Protein AF-A0A3D5XAJ1-F1 (afdb_monomer)

Structure (mmCIF, N/CA/C/O backbone):
data_AF-A0A3D5XAJ1-F1
#
_entry.id   AF-A0A3D5XAJ1-F1
#
loop_
_atom_site.group_PDB
_atom_site.id
_atom_site.type_symbol
_atom_site.label_atom_id
_atom_site.label_alt_id
_atom_site.label_comp_id
_atom_site.label_asym_id
_atom_site.label_entity_id
_atom_site.label_seq_id
_atom_site.pdbx_PDB_ins_code
_atom_site.Cartn_x
_atom_site.Cartn_y
_atom_site.Cartn_z
_atom_site.occupancy
_atom_site.B_iso_or_equiv
_atom_site.auth_seq_id
_atom_site.auth_comp_id
_atom_site.auth_asym_id
_atom_site.auth_atom_id
_atom_site.pdbx_PDB_model_num
ATOM 1 N N . MET A 1 1 ? 0.289 -0.972 21.062 1.00 77.56 1 MET A N 1
ATOM 2 C CA . MET A 1 1 ? -0.323 -0.371 19.856 1.00 77.56 1 MET A CA 1
ATOM 3 C C . MET A 1 1 ? -0.250 -1.398 18.748 1.00 77.56 1 MET A C 1
ATOM 5 O O . MET A 1 1 ? 0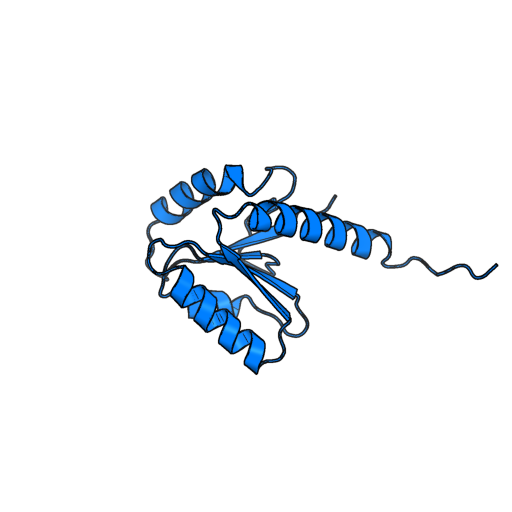.703 -2.168 18.738 1.00 77.56 1 MET A O 1
ATOM 9 N N . GLU A 1 2 ? -1.265 -1.479 17.895 1.00 89.19 2 GLU A N 1
ATOM 10 C CA . GLU A 1 2 ? -1.197 -2.341 16.715 1.00 89.19 2 GLU A CA 1
ATOM 11 C C . GLU A 1 2 ? -0.351 -1.691 15.632 1.00 89.19 2 GLU A C 1
ATOM 13 O O . GLU A 1 2 ? -0.484 -0.495 15.365 1.00 89.19 2 GLU A O 1
ATOM 18 N N . LYS A 1 3 ? 0.488 -2.515 15.008 1.00 94.62 3 LYS A N 1
ATOM 19 C CA . LYS A 1 3 ? 1.306 -2.134 13.866 1.00 94.62 3 LYS A CA 1
ATOM 20 C C . LYS A 1 3 ? 0.452 -2.088 12.604 1.00 94.62 3 LYS A C 1
ATOM 22 O O . LYS A 1 3 ? -0.523 -2.829 12.486 1.00 94.62 3 LYS A O 1
ATOM 27 N N . LEU A 1 4 ? 0.811 -1.225 11.663 1.00 95.75 4 LEU A N 1
ATOM 28 C CA . LEU A 1 4 ? 0.275 -1.243 10.310 1.00 95.75 4 LEU A CA 1
ATOM 29 C C . LEU A 1 4 ? 0.798 -2.464 9.561 1.00 95.75 4 LEU A C 1
ATOM 31 O O . LEU A 1 4 ? 1.999 -2.742 9.564 1.00 95.75 4 LEU A O 1
ATOM 35 N N . ARG A 1 5 ? -0.113 -3.161 8.894 1.00 96.69 5 ARG A N 1
ATOM 36 C CA . ARG A 1 5 ? 0.171 -4.347 8.091 1.00 96.69 5 ARG A CA 1
ATOM 37 C C . ARG A 1 5 ? 0.572 -3.919 6.686 1.00 96.69 5 ARG A C 1
ATOM 39 O O . ARG A 1 5 ? -0.251 -3.422 5.920 1.00 96.69 5 ARG A O 1
ATOM 46 N N . VAL A 1 6 ? 1.844 -4.090 6.347 1.00 97.19 6 VAL A N 1
ATOM 47 C CA . VAL A 1 6 ? 2.433 -3.635 5.083 1.00 97.19 6 VAL A CA 1
ATOM 48 C C . VAL A 1 6 ? 2.763 -4.833 4.204 1.00 97.19 6 VAL A C 1
ATOM 50 O O . VAL A 1 6 ? 3.527 -5.707 4.610 1.00 97.19 6 VAL A O 1
ATOM 53 N N . LYS A 1 7 ? 2.269 -4.854 2.967 1.00 97.44 7 LYS A N 1
ATOM 54 C CA . LYS A 1 7 ? 2.680 -5.842 1.966 1.00 97.44 7 LYS A CA 1
ATOM 55 C C . LYS A 1 7 ? 3.578 -5.203 0.920 1.00 97.44 7 LYS A C 1
ATOM 57 O O . LYS A 1 7 ? 3.272 -4.141 0.382 1.00 97.44 7 LYS A O 1
ATOM 62 N N . LEU A 1 8 ? 4.696 -5.865 0.641 1.00 97.12 8 LEU A N 1
ATOM 63 C CA . LEU A 1 8 ? 5.605 -5.495 -0.437 1.00 97.12 8 LEU A CA 1
ATOM 64 C C . LEU A 1 8 ? 5.199 -6.249 -1.702 1.00 97.12 8 LEU A C 1
ATOM 66 O O . LEU A 1 8 ? 5.044 -7.467 -1.669 1.00 97.12 8 LEU A O 1
ATOM 70 N N . LEU A 1 9 ? 5.034 -5.530 -2.805 1.00 97.38 9 LEU A N 1
ATOM 71 C CA . LEU A 1 9 ? 4.505 -6.060 -4.055 1.00 97.38 9 LEU A CA 1
ATOM 72 C C . LEU A 1 9 ? 5.563 -5.963 -5.150 1.00 97.38 9 LEU A C 1
ATOM 74 O O . LEU A 1 9 ? 6.047 -4.879 -5.456 1.00 97.38 9 LEU A O 1
ATOM 78 N N . ALA A 1 10 ? 5.915 -7.091 -5.751 1.00 96.50 10 ALA A N 1
ATOM 79 C CA . ALA A 1 10 ? 6.793 -7.158 -6.915 1.00 96.50 10 ALA A CA 1
ATOM 80 C C . ALA A 1 10 ? 6.237 -8.180 -7.913 1.00 96.50 10 ALA A C 1
ATOM 82 O O . ALA A 1 10 ? 5.324 -8.932 -7.571 1.00 96.50 10 ALA A O 1
ATOM 83 N N . PHE A 1 11 ? 6.759 -8.221 -9.138 1.00 92.81 11 PHE A N 1
ATOM 84 C CA . PHE A 1 11 ? 6.367 -9.249 -10.104 1.00 92.81 11 PHE A CA 1
ATOM 85 C C . PHE A 1 11 ? 6.686 -10.664 -9.566 1.00 92.81 11 PHE A C 1
ATOM 87 O O . PHE A 1 11 ? 7.622 -10.822 -8.779 1.00 92.81 11 PHE A O 1
ATOM 94 N N . PRO A 1 12 ? 5.955 -11.719 -9.982 1.00 88.50 12 PRO A N 1
ATOM 95 C CA . PRO A 1 12 ? 6.054 -13.052 -9.372 1.00 88.50 12 PRO A CA 1
ATOM 96 C C . PRO A 1 12 ? 7.455 -13.683 -9.342 1.00 88.50 12 PRO A C 1
ATOM 98 O O . PRO A 1 12 ? 7.748 -14.470 -8.449 1.00 88.50 12 PRO A O 1
ATOM 101 N N . ALA A 1 13 ? 8.312 -13.350 -10.308 1.00 90.8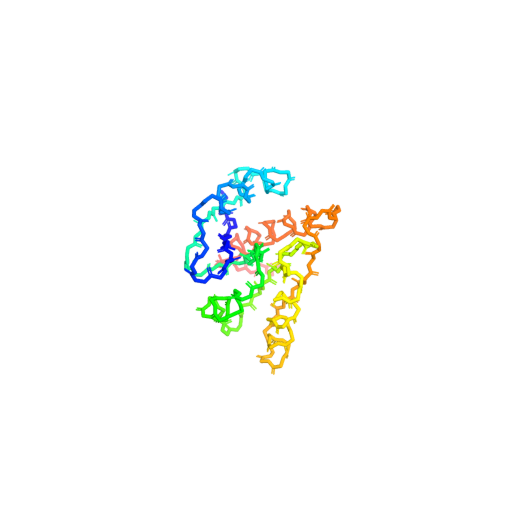8 13 ALA A N 1
ATOM 102 C CA . ALA A 1 13 ? 9.674 -13.876 -10.429 1.00 90.88 13 ALA A CA 1
ATOM 103 C C . ALA A 1 13 ? 10.751 -12.924 -9.867 1.00 90.88 13 ALA A C 1
ATOM 105 O O . ALA A 1 13 ? 11.930 -13.063 -10.194 1.00 90.88 13 ALA A O 1
ATOM 106 N N . ALA A 1 14 ? 10.365 -11.921 -9.071 1.00 90.62 14 ALA A N 1
ATOM 107 C CA . ALA A 1 14 ? 11.304 -10.953 -8.522 1.00 90.62 14 ALA A CA 1
ATOM 108 C C . ALA A 1 14 ? 12.275 -11.607 -7.529 1.00 90.62 14 ALA A C 1
ATOM 110 O O . ALA A 1 14 ? 11.871 -12.326 -6.615 1.00 90.62 14 ALA A O 1
ATOM 111 N N . ASP A 1 15 ? 13.566 -11.302 -7.681 1.00 91.62 15 ASP A N 1
ATOM 112 C CA . ASP A 1 15 ? 14.613 -11.751 -6.761 1.00 91.62 15 ASP A CA 1
ATOM 113 C C . ASP A 1 15 ? 14.353 -11.198 -5.345 1.00 91.62 15 ASP A C 1
ATOM 115 O O . ASP A 1 15 ? 13.985 -10.033 -5.161 1.00 91.62 15 ASP A O 1
ATOM 119 N N . ILE A 1 16 ? 14.623 -12.011 -4.323 1.00 90.94 16 ILE A N 1
ATOM 120 C CA . ILE A 1 16 ? 14.630 -11.631 -2.904 1.00 90.94 16 ILE A CA 1
ATOM 121 C C . ILE A 1 16 ? 15.413 -10.328 -2.668 1.00 90.94 16 ILE A C 1
ATOM 123 O O . ILE A 1 16 ? 15.017 -9.507 -1.833 1.00 90.94 16 ILE A O 1
ATOM 127 N N . LYS A 1 17 ? 16.482 -10.076 -3.435 1.00 92.62 17 LYS A N 1
ATOM 128 C CA . LYS A 1 17 ? 17.263 -8.829 -3.368 1.00 92.62 17 LYS A 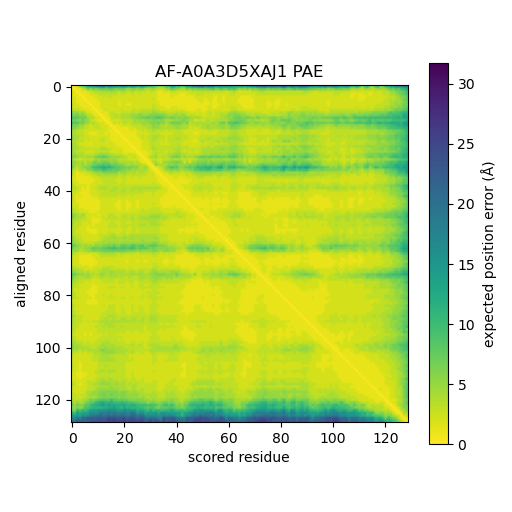CA 1
ATOM 129 C C . LYS A 1 17 ? 16.411 -7.572 -3.566 1.00 92.62 17 LYS A C 1
ATOM 131 O O . LYS A 1 17 ? 16.698 -6.555 -2.926 1.00 92.62 17 LYS A O 1
ATOM 136 N N . VAL A 1 18 ? 15.361 -7.628 -4.393 1.00 92.00 18 VAL A N 1
ATOM 137 C CA . VAL A 1 18 ? 14.415 -6.518 -4.609 1.00 92.00 18 VAL A CA 1
ATOM 138 C C . VAL A 1 18 ? 13.737 -6.150 -3.291 1.00 92.00 18 VAL A C 1
ATOM 140 O O . VAL A 1 18 ? 13.742 -4.985 -2.882 1.00 92.00 18 VAL A O 1
ATOM 143 N N . PHE A 1 19 ? 13.251 -7.153 -2.562 1.00 93.19 19 PHE A N 1
ATOM 144 C CA . PHE A 1 19 ? 12.595 -6.980 -1.269 1.00 93.19 19 PHE A CA 1
ATOM 145 C C . PHE A 1 19 ? 13.567 -6.503 -0.185 1.00 93.19 19 PHE A C 1
ATOM 147 O O . PHE A 1 19 ? 13.238 -5.597 0.583 1.00 93.19 19 PHE A O 1
ATOM 154 N N . THR A 1 20 ? 14.787 -7.047 -0.125 1.00 91.81 20 THR A N 1
ATOM 155 C CA . THR A 1 20 ? 15.800 -6.605 0.848 1.00 91.81 20 THR A CA 1
ATOM 156 C C . THR A 1 20 ? 16.201 -5.147 0.620 1.00 91.81 20 THR A C 1
ATOM 158 O O . THR A 1 20 ? 16.268 -4.363 1.571 1.00 91.81 20 THR A O 1
ATOM 161 N N . LYS A 1 21 ? 16.424 -4.748 -0.641 1.00 91.06 21 LYS A N 1
ATOM 162 C CA . LYS A 1 21 ? 16.738 -3.360 -1.009 1.00 91.06 21 LYS A CA 1
ATOM 163 C C . LYS A 1 21 ? 15.564 -2.431 -0.700 1.00 91.06 21 LYS A C 1
ATOM 165 O O . LYS A 1 21 ? 15.775 -1.341 -0.171 1.00 91.06 21 LYS A O 1
ATOM 170 N N . ALA A 1 22 ? 14.334 -2.863 -0.973 1.00 91.19 22 ALA A N 1
ATOM 171 C CA . ALA A 1 22 ? 13.132 -2.112 -0.637 1.00 91.19 22 ALA A CA 1
ATOM 172 C C . ALA A 1 22 ? 12.996 -1.872 0.869 1.00 91.19 22 ALA A C 1
ATOM 174 O O . ALA A 1 22 ? 12.862 -0.723 1.275 1.00 91.19 22 ALA A O 1
ATOM 175 N N . LYS A 1 23 ? 13.130 -2.912 1.702 1.00 91.00 23 LYS A N 1
ATOM 176 C CA . LYS A 1 23 ? 13.055 -2.777 3.166 1.00 91.00 23 LYS A CA 1
ATOM 177 C C . LYS A 1 23 ? 14.044 -1.744 3.704 1.00 91.00 23 LYS A C 1
ATOM 179 O O . LYS A 1 23 ? 13.669 -0.960 4.565 1.00 91.00 23 LYS A O 1
ATOM 184 N N . ARG A 1 24 ? 15.269 -1.689 3.164 1.00 89.12 24 ARG A N 1
ATOM 185 C CA . ARG A 1 24 ? 16.260 -0.654 3.519 1.00 89.12 24 ARG A CA 1
ATOM 186 C C . ARG A 1 24 ? 15.800 0.750 3.120 1.00 89.12 24 ARG A C 1
ATOM 188 O O . ARG A 1 24 ? 15.862 1.658 3.938 1.00 89.12 24 ARG A O 1
ATOM 195 N N . ARG A 1 25 ? 15.300 0.932 1.891 1.00 88.75 25 ARG A N 1
ATOM 196 C CA . ARG A 1 25 ? 14.779 2.232 1.416 1.00 88.75 25 ARG A CA 1
ATOM 197 C C . ARG A 1 25 ? 13.597 2.721 2.258 1.00 88.75 25 ARG A C 1
ATOM 199 O O . ARG A 1 25 ? 13.510 3.905 2.565 1.00 88.75 25 ARG A O 1
ATOM 206 N N . LEU A 1 26 ? 12.728 1.801 2.666 1.00 91.69 26 LEU A N 1
ATOM 207 C CA . LEU A 1 26 ? 11.508 2.089 3.417 1.00 91.69 26 LEU A CA 1
ATOM 208 C C . LEU A 1 26 ? 11.751 2.416 4.897 1.00 91.69 26 LEU A C 1
ATOM 210 O O . LEU A 1 26 ? 10.827 2.880 5.552 1.00 91.69 26 LEU A O 1
ATOM 214 N N . GLN A 1 27 ? 12.969 2.256 5.428 1.00 87.44 27 GLN A N 1
ATOM 215 C CA . GLN A 1 27 ? 13.291 2.641 6.813 1.00 87.44 27 GLN A CA 1
ATOM 216 C C . GLN A 1 27 ? 13.064 4.132 7.093 1.00 87.44 27 GLN A C 1
ATOM 218 O O . GLN A 1 27 ? 12.796 4.507 8.228 1.00 87.44 27 GLN A O 1
ATOM 223 N N . LYS A 1 28 ? 13.167 4.984 6.065 1.00 84.12 28 LYS A N 1
ATOM 224 C CA . LYS A 1 28 ? 12.873 6.420 6.185 1.00 84.12 28 LYS A CA 1
ATOM 225 C C . LYS A 1 28 ? 11.375 6.708 6.286 1.00 84.12 28 LYS A C 1
ATOM 227 O O . LYS A 1 28 ? 10.989 7.708 6.875 1.00 84.12 28 LYS A O 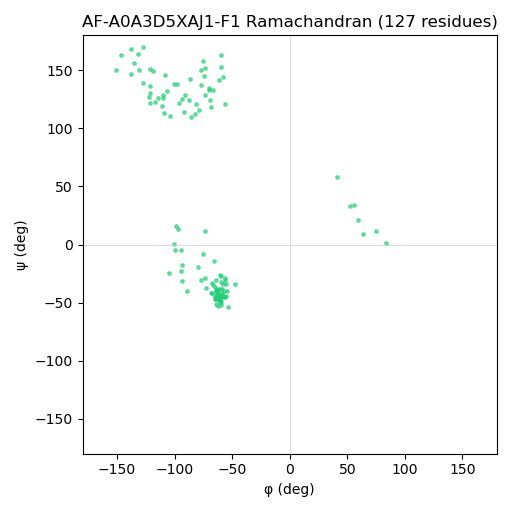1
ATOM 232 N N . LEU A 1 29 ? 10.558 5.842 5.692 1.00 90.00 29 LEU A N 1
ATOM 233 C CA . LEU A 1 29 ? 9.108 5.987 5.625 1.00 90.00 29 LEU A CA 1
ATOM 234 C C . LEU A 1 29 ? 8.420 5.334 6.827 1.00 90.00 29 LEU A C 1
ATOM 236 O O . LEU A 1 29 ? 7.470 5.875 7.383 1.00 90.00 29 LEU A O 1
ATOM 240 N N . PHE A 1 30 ? 8.914 4.169 7.238 1.00 90.62 30 PHE A N 1
ATOM 241 C CA . PHE A 1 30 ? 8.340 3.381 8.314 1.00 90.62 30 PHE A CA 1
ATOM 242 C C . PHE A 1 30 ? 9.249 3.371 9.539 1.00 90.62 30 PHE A C 1
ATOM 244 O O . PHE A 1 30 ? 10.357 2.830 9.505 1.00 90.62 30 PHE A O 1
ATOM 251 N N . ARG A 1 31 ? 8.741 3.878 10.666 1.00 84.38 31 ARG A N 1
ATOM 252 C CA . ARG A 1 31 ? 9.356 3.608 11.971 1.00 84.38 31 ARG A CA 1
ATOM 253 C C . ARG A 1 31 ? 9.117 2.135 12.323 1.00 84.38 31 ARG A C 1
ATOM 255 O O . ARG A 1 31 ? 8.012 1.623 12.139 1.00 84.38 31 ARG A O 1
ATOM 262 N N . GLN A 1 32 ? 10.154 1.440 12.793 1.00 77.81 32 GLN A N 1
ATOM 263 C CA . GLN A 1 32 ? 10.138 -0.022 12.994 1.00 77.81 32 GLN A CA 1
ATOM 264 C C . GLN A 1 32 ? 9.066 -0.509 13.985 1.00 77.81 32 GLN A C 1
ATOM 266 O O . GLN A 1 32 ? 8.610 -1.653 13.924 1.00 77.81 32 GLN A O 1
ATOM 271 N N . ASP A 1 33 ? 8.666 0.351 14.912 1.00 84.44 33 ASP A N 1
ATOM 272 C CA . ASP A 1 33 ? 7.632 0.100 15.906 1.00 84.44 33 ASP A CA 1
ATOM 273 C C . ASP A 1 33 ? 6.209 0.258 15.350 1.00 84.44 33 ASP A C 1
ATOM 275 O O . ASP A 1 33 ? 5.285 -0.311 15.927 1.00 84.44 33 ASP A O 1
ATOM 279 N N . MET A 1 34 ? 6.033 0.953 14.220 1.00 89.25 34 MET A N 1
ATOM 280 C CA . MET A 1 34 ? 4.719 1.248 13.636 1.00 89.25 34 MET A CA 1
ATOM 281 C C . MET A 1 34 ? 4.257 0.239 12.592 1.00 89.25 34 MET A C 1
ATOM 283 O O . MET A 1 34 ? 3.069 0.223 12.285 1.00 89.25 34 MET A O 1
ATOM 287 N N . VAL A 1 35 ? 5.147 -0.581 12.024 1.00 93.44 35 VAL A N 1
ATOM 288 C CA . VAL A 1 35 ? 4.801 -1.461 10.896 1.00 93.44 35 VAL A CA 1
ATOM 289 C C . VAL A 1 35 ? 5.247 -2.902 11.085 1.00 93.44 35 VAL A C 1
ATOM 291 O O . VAL A 1 35 ? 6.273 -3.191 11.703 1.00 93.44 35 VAL A O 1
ATOM 294 N N . GLU A 1 36 ? 4.486 -3.810 10.492 1.00 95.06 36 GLU A N 1
ATOM 295 C CA . GLU A 1 36 ? 4.842 -5.207 10.290 1.00 95.06 36 GLU A CA 1
ATOM 296 C C . GLU A 1 36 ? 4.672 -5.575 8.815 1.00 95.06 36 GLU A C 1
ATOM 298 O O . GLU A 1 36 ? 3.719 -5.150 8.164 1.00 95.06 36 GLU A O 1
ATOM 303 N N . PHE A 1 37 ? 5.612 -6.350 8.270 1.00 94.88 37 PHE A N 1
ATOM 304 C CA . PHE A 1 37 ? 5.513 -6.829 6.893 1.00 94.88 37 PHE A CA 1
ATOM 305 C C . PHE A 1 37 ? 4.733 -8.143 6.858 1.00 94.88 37 PHE A C 1
ATOM 307 O O . PHE A 1 37 ? 5.123 -9.088 7.542 1.00 94.88 37 PHE A O 1
ATOM 314 N N . VAL A 1 38 ? 3.664 -8.205 6.063 1.00 95.62 38 VAL A N 1
ATOM 315 C CA . VAL A 1 38 ? 2.737 -9.345 6.014 1.00 95.62 38 VAL A CA 1
ATOM 316 C C . VAL A 1 38 ? 2.380 -9.735 4.583 1.00 95.62 38 VAL A C 1
ATOM 318 O O . VAL A 1 38 ? 2.397 -8.905 3.675 1.00 95.62 38 VAL A O 1
ATOM 321 N N . ASP A 1 39 ? 1.973 -10.992 4.403 1.00 92.81 39 ASP A N 1
ATOM 322 C CA . ASP A 1 39 ? 1.468 -11.495 3.119 1.00 92.81 39 ASP A CA 1
ATOM 323 C C . ASP A 1 39 ? -0.061 -11.442 2.999 1.00 92.81 39 ASP A C 1
ATOM 325 O O . ASP A 1 39 ? -0.590 -11.417 1.884 1.00 92.81 39 ASP A O 1
ATOM 329 N N . LYS A 1 40 ? -0.775 -11.421 4.132 1.00 92.50 40 LYS A N 1
ATOM 330 C CA . LYS A 1 40 ? -2.245 -11.458 4.214 1.00 92.50 40 LYS A CA 1
ATOM 331 C C . LYS A 1 40 ? -2.790 -10.229 4.932 1.00 92.50 40 LYS A C 1
ATOM 333 O O . LYS A 1 40 ? -2.115 -9.681 5.801 1.00 92.50 40 LYS A O 1
ATOM 338 N N . ASP A 1 41 ? -4.007 -9.831 4.575 1.00 93.62 41 ASP A N 1
ATOM 339 C CA . ASP A 1 41 ? -4.751 -8.671 5.098 1.00 93.62 41 ASP A CA 1
ATOM 340 C C . ASP A 1 41 ? -3.882 -7.411 5.299 1.00 93.62 41 ASP A C 1
ATOM 342 O O . ASP A 1 41 ? -3.716 -6.937 6.428 1.00 93.62 41 ASP A O 1
ATOM 346 N N . PRO A 1 42 ? -3.225 -6.898 4.243 1.00 96.94 42 PRO A N 1
ATOM 347 C CA . PRO A 1 42 ? -2.479 -5.654 4.348 1.00 96.94 42 PRO A CA 1
ATOM 348 C C . PRO A 1 42 ? -3.404 -4.437 4.411 1.00 96.94 42 PRO A C 1
ATOM 350 O O . PRO A 1 42 ? -4.483 -4.425 3.834 1.00 96.94 42 PRO A O 1
ATOM 353 N N . GLU A 1 43 ? -2.923 -3.381 5.054 1.00 96.44 43 GLU A N 1
ATOM 354 C CA . GLU A 1 43 ? -3.523 -2.038 5.060 1.00 96.44 43 GLU A CA 1
ATOM 355 C C . GLU A 1 43 ? -2.724 -1.080 4.165 1.00 96.44 43 GLU A C 1
ATOM 357 O O . GLU A 1 43 ? -3.238 -0.084 3.659 1.00 96.44 43 GLU A O 1
ATOM 362 N N . VAL A 1 44 ? -1.442 -1.395 3.960 1.00 97.88 44 VAL A N 1
ATOM 363 C CA . VAL A 1 44 ? -0.526 -0.640 3.110 1.00 97.88 44 VAL A CA 1
ATOM 364 C C . VAL A 1 44 ? 0.029 -1.564 2.035 1.00 97.88 44 VAL A C 1
ATOM 366 O O . VAL A 1 44 ? 0.588 -2.621 2.337 1.00 97.88 44 VAL A O 1
ATOM 369 N N . LEU A 1 45 ? -0.091 -1.146 0.779 1.00 98.31 45 LEU A N 1
ATOM 370 C CA . LEU A 1 45 ? 0.451 -1.839 -0.384 1.00 98.31 45 LEU A CA 1
ATOM 371 C C . LEU A 1 45 ? 1.621 -1.030 -0.940 1.00 98.31 45 LEU A C 1
ATOM 373 O O . LEU A 1 45 ? 1.430 0.079 -1.436 1.00 98.31 45 LEU A O 1
ATOM 377 N N . VAL A 1 46 ? 2.836 -1.574 -0.858 1.00 98.00 46 VAL A N 1
ATOM 378 C CA . VAL A 1 46 ? 4.040 -0.918 -1.381 1.00 98.00 46 VAL A CA 1
ATOM 379 C C . VAL A 1 46 ? 4.461 -1.584 -2.681 1.00 98.00 46 VAL A C 1
ATOM 381 O O . VAL A 1 46 ? 4.952 -2.713 -2.681 1.00 98.00 46 VAL A O 1
ATOM 384 N N . PHE A 1 47 ? 4.305 -0.864 -3.783 1.00 98.06 47 PHE A N 1
ATOM 385 C CA . PHE A 1 47 ? 4.675 -1.312 -5.117 1.00 98.06 47 PHE A CA 1
ATOM 386 C C . PHE A 1 47 ? 6.182 -1.155 -5.305 1.00 98.06 47 PHE A C 1
ATOM 388 O O . PHE A 1 47 ? 6.721 -0.050 -5.271 1.00 98.06 47 PHE A O 1
ATOM 395 N N . LEU A 1 48 ? 6.883 -2.267 -5.492 1.00 96.75 48 LEU A N 1
ATOM 396 C CA . LEU A 1 48 ? 8.322 -2.297 -5.743 1.00 96.75 48 LEU A CA 1
ATOM 397 C C . LEU A 1 48 ? 8.634 -2.323 -7.233 1.00 96.75 48 LEU A C 1
ATOM 399 O O . LEU A 1 48 ? 9.662 -1.782 -7.623 1.00 96.75 48 LEU A O 1
ATOM 403 N N . THR A 1 49 ? 7.763 -2.941 -8.032 1.00 96.31 49 THR A N 1
ATOM 404 C CA . THR A 1 49 ? 7.919 -3.092 -9.481 1.00 96.31 49 THR A CA 1
ATOM 405 C C . THR A 1 49 ? 6.562 -3.059 -10.192 1.00 96.31 49 THR A C 1
ATOM 407 O O . THR A 1 49 ? 5.525 -3.341 -9.584 1.00 96.31 49 THR A O 1
ATOM 410 N N . GLY A 1 50 ? 6.590 -2.831 -11.504 1.00 95.50 50 GLY A N 1
ATOM 411 C CA . GLY A 1 50 ? 5.532 -3.196 -12.442 1.00 95.50 50 GLY A CA 1
ATOM 412 C C . GLY A 1 50 ? 5.276 -4.705 -12.456 1.00 95.50 50 GLY A C 1
ATOM 413 O O . GLY A 1 50 ? 6.110 -5.479 -11.966 1.00 95.50 50 GLY A O 1
ATOM 414 N N . GLY A 1 51 ? 4.130 -5.137 -12.985 1.00 94.38 51 GLY A N 1
ATOM 415 C CA . GLY A 1 51 ? 3.764 -6.558 -13.051 1.00 94.38 51 GLY A CA 1
ATOM 416 C C . GLY A 1 51 ? 3.324 -7.144 -11.703 1.00 94.38 51 GLY A C 1
ATOM 417 O O . GLY A 1 51 ? 3.250 -8.366 -11.541 1.00 94.38 51 GLY A O 1
ATOM 418 N N . SER A 1 52 ? 3.098 -6.285 -10.707 1.00 96.38 52 SER A N 1
ATOM 419 C CA . SER A 1 52 ? 2.694 -6.656 -9.348 1.00 96.38 52 SER A CA 1
ATOM 420 C C . SER A 1 52 ? 1.190 -6.480 -9.098 1.00 96.38 52 SER A C 1
ATOM 422 O O . SER A 1 52 ? 0.696 -6.813 -8.019 1.00 96.38 52 SER A O 1
ATOM 424 N N . GLU A 1 53 ? 0.444 -6.033 -10.110 1.00 97.31 53 GLU A N 1
ATOM 425 C CA . 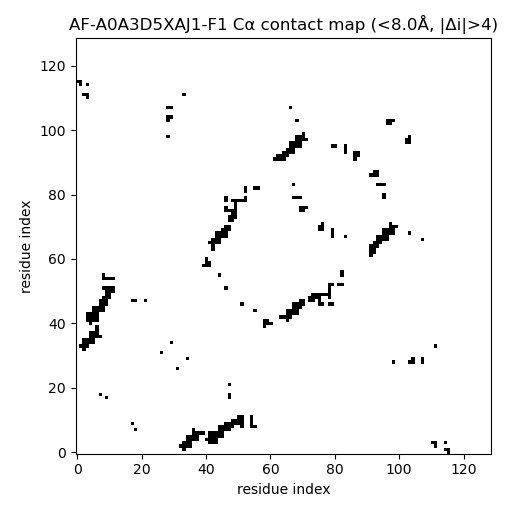GLU A 1 53 ? -0.975 -5.678 -10.060 1.00 97.31 53 GLU A CA 1
ATOM 426 C C . GLU A 1 53 ? -1.806 -6.886 -9.641 1.00 97.31 53 GLU A C 1
ATOM 428 O O . GLU A 1 53 ? -2.551 -6.823 -8.670 1.00 97.31 53 GLU A O 1
ATOM 433 N N . ARG A 1 54 ? -1.601 -8.040 -10.288 1.00 95.62 54 ARG A N 1
ATOM 434 C CA . ARG A 1 54 ? -2.337 -9.271 -9.959 1.00 95.62 54 ARG A CA 1
ATOM 435 C C . ARG A 1 54 ? -2.178 -9.674 -8.489 1.00 95.62 54 ARG A C 1
ATOM 437 O O . ARG A 1 54 ? -3.143 -10.107 -7.867 1.00 95.62 54 ARG A O 1
ATOM 444 N N . ILE A 1 55 ? -0.977 -9.524 -7.929 1.00 95.69 55 ILE A N 1
ATOM 445 C CA . ILE A 1 55 ? -0.696 -9.848 -6.521 1.00 95.69 55 ILE A CA 1
ATOM 446 C C . ILE A 1 55 ? -1.336 -8.807 -5.596 1.00 95.69 55 ILE A C 1
ATOM 448 O O . ILE A 1 55 ? -1.855 -9.152 -4.531 1.00 95.69 55 ILE A O 1
ATOM 452 N N . ALA A 1 56 ? -1.321 -7.537 -6.006 1.00 96.94 56 ALA A N 1
ATOM 453 C CA . ALA A 1 56 ? -1.988 -6.460 -5.293 1.00 96.94 56 ALA A CA 1
ATOM 454 C C . ALA A 1 56 ? -3.491 -6.736 -5.187 1.00 96.94 56 ALA A C 1
ATOM 456 O O . ALA A 1 56 ? -4.012 -6.787 -4.078 1.00 96.94 56 ALA A O 1
ATOM 457 N N . LEU A 1 57 ? -4.155 -7.017 -6.313 1.00 95.94 57 LEU A N 1
ATOM 458 C CA . LEU A 1 57 ? -5.596 -7.276 -6.384 1.00 95.94 57 LEU A CA 1
ATOM 459 C C . LEU A 1 57 ? -6.022 -8.468 -5.517 1.00 95.94 57 LEU A C 1
ATOM 461 O O . LEU A 1 57 ? -7.034 -8.397 -4.831 1.00 95.94 57 LEU A O 1
ATOM 465 N N . GLN A 1 58 ? -5.210 -9.527 -5.454 1.00 94.69 58 GLN A N 1
ATOM 466 C CA . GLN A 1 58 ? -5.448 -10.681 -4.570 1.00 94.69 58 GLN A CA 1
ATOM 467 C C . GLN A 1 58 ? -5.367 -10.357 -3.070 1.00 94.69 58 GLN A C 1
ATOM 469 O O . GLN A 1 58 ? -5.747 -11.178 -2.238 1.00 94.69 58 GLN A O 1
ATOM 474 N N . SER A 1 59 ? -4.816 -9.199 -2.713 1.00 94.50 59 SER A N 1
ATOM 475 C CA . SER A 1 59 ? -4.615 -8.778 -1.323 1.00 94.50 59 SER A CA 1
ATOM 476 C C . SER A 1 59 ? -5.690 -7.807 -0.835 1.00 94.50 59 SER A C 1
ATOM 478 O O . SER A 1 59 ? -5.666 -7.403 0.327 1.00 94.50 59 SER A O 1
ATOM 480 N N . VAL A 1 60 ? -6.594 -7.404 -1.726 1.00 94.44 60 VAL A N 1
ATOM 481 C CA . VAL A 1 60 ? -7.613 -6.391 -1.481 1.00 94.44 60 VAL A CA 1
ATOM 482 C C . VAL A 1 60 ? -8.929 -7.072 -1.124 1.00 94.44 60 VAL A C 1
ATOM 484 O O . VAL A 1 60 ? -9.305 -8.074 -1.725 1.00 94.44 60 VAL A O 1
ATOM 487 N N . GLN A 1 61 ? -9.619 -6.524 -0.132 1.00 93.19 61 GLN A N 1
ATOM 488 C CA . GLN A 1 61 ? -10.910 -6.979 0.361 1.00 93.19 61 GLN A CA 1
ATOM 489 C C . GLN A 1 61 ? -11.939 -5.864 0.188 1.00 93.19 61 GLN A C 1
ATOM 491 O O . GLN A 1 61 ? -11.614 -4.672 0.252 1.00 93.19 61 GLN A O 1
ATOM 496 N N . GLU A 1 62 ? -13.192 -6.263 -0.015 1.00 86.62 62 GLU A N 1
ATOM 497 C CA . GLU A 1 62 ? -14.324 -5.342 -0.017 1.00 86.62 62 GLU A CA 1
ATOM 498 C C . GLU A 1 62 ? -14.401 -4.589 1.322 1.00 86.62 62 GLU A C 1
ATOM 500 O O . GLU A 1 62 ? -14.074 -5.131 2.379 1.00 86.62 62 GLU A O 1
ATOM 505 N N . PHE A 1 63 ? -14.811 -3.317 1.274 1.00 86.62 63 PHE A N 1
ATOM 506 C CA . PHE A 1 63 ? -14.910 -2.408 2.431 1.00 86.62 63 PHE A CA 1
ATOM 507 C C . PHE A 1 63 ? -13.585 -2.066 3.143 1.00 86.62 63 PHE A C 1
ATOM 509 O O . PHE A 1 63 ? -13.602 -1.421 4.194 1.00 86.62 63 PHE A O 1
ATOM 516 N N . GLY A 1 64 ? -12.435 -2.448 2.580 1.00 89.38 64 GLY A N 1
ATOM 517 C CA . GLY A 1 64 ? -11.124 -2.034 3.077 1.00 89.38 64 GLY A CA 1
ATOM 518 C C . GLY A 1 64 ? -10.766 -0.586 2.721 1.00 89.38 64 GLY A C 1
ATOM 519 O O . GLY A 1 64 ? -11.269 -0.014 1.752 1.00 89.38 64 GLY A O 1
ATOM 520 N N . PHE A 1 65 ? -9.846 -0.009 3.498 1.00 94.94 65 PHE A N 1
ATOM 521 C CA . PHE A 1 65 ? -9.145 1.230 3.163 1.00 94.94 65 PHE A CA 1
ATOM 522 C C . PHE A 1 65 ? -7.658 0.928 2.970 1.00 94.94 65 PHE A C 1
ATOM 524 O O . PHE A 1 65 ? -7.027 0.372 3.870 1.00 94.94 65 PHE A O 1
ATOM 531 N N . TYR A 1 66 ? -7.101 1.317 1.822 1.00 98.00 66 TYR A N 1
ATOM 532 C CA . TYR A 1 66 ? -5.725 0.987 1.446 1.00 98.00 66 TYR A CA 1
ATOM 533 C C . TYR A 1 66 ? -4.871 2.228 1.190 1.00 98.00 66 TYR A C 1
ATOM 535 O O . TYR A 1 66 ? -5.225 3.095 0.388 1.00 98.00 66 TYR A O 1
ATOM 543 N N . LEU A 1 67 ? -3.688 2.275 1.803 1.00 98.12 67 LEU A N 1
ATOM 544 C CA . LEU A 1 67 ? -2.637 3.209 1.401 1.00 98.12 67 LEU A CA 1
ATOM 545 C C . LEU A 1 67 ? -1.721 2.532 0.376 1.00 98.12 67 LEU A C 1
ATOM 547 O O . LEU A 1 67 ? -1.019 1.570 0.687 1.00 98.12 67 LEU A O 1
ATOM 551 N N . LEU A 1 68 ? -1.732 3.039 -0.849 1.00 98.56 68 LEU A N 1
ATOM 552 C CA . LEU A 1 68 ? -0.872 2.615 -1.945 1.00 98.56 68 LEU A CA 1
ATOM 553 C C . LEU A 1 68 ? 0.366 3.508 -1.969 1.00 98.56 68 LEU A C 1
ATOM 555 O O . LEU A 1 68 ? 0.265 4.734 -2.041 1.00 98.56 68 LEU A O 1
ATOM 559 N N . ILE A 1 69 ? 1.538 2.890 -1.921 1.00 98.06 69 ILE A N 1
ATOM 560 C CA . ILE A 1 69 ? 2.821 3.586 -1.928 1.00 98.06 69 ILE A CA 1
ATOM 561 C C . ILE A 1 69 ? 3.608 3.095 -3.130 1.00 98.06 69 ILE A C 1
ATOM 563 O O . ILE A 1 69 ? 3.872 1.900 -3.261 1.00 98.06 69 ILE A O 1
ATOM 567 N N . ALA A 1 70 ? 3.990 4.018 -4.000 1.00 97.69 70 ALA A N 1
ATOM 568 C CA . ALA A 1 70 ? 4.767 3.721 -5.194 1.00 97.69 70 ALA A CA 1
ATOM 569 C C . ALA A 1 70 ? 5.949 4.674 -5.322 1.00 97.69 70 ALA A C 1
ATOM 571 O O . ALA A 1 70 ? 6.010 5.713 -4.673 1.00 97.69 70 ALA A O 1
ATOM 572 N N . SER A 1 71 ? 6.900 4.308 -6.171 1.00 95.00 71 SER A N 1
ATOM 573 C CA . SER A 1 71 ? 8.031 5.164 -6.523 1.00 95.00 71 SER A CA 1
ATOM 574 C C . SER A 1 71 ? 8.150 5.289 -8.037 1.00 95.00 71 SER A C 1
ATOM 576 O O . SER A 1 71 ? 7.539 4.533 -8.793 1.00 95.00 71 SER A O 1
ATOM 578 N N . ASN A 1 72 ? 9.003 6.201 -8.487 1.00 93.62 72 ASN A N 1
ATOM 579 C CA . ASN A 1 72 ? 9.375 6.360 -9.892 1.00 93.62 72 ASN A CA 1
ATOM 580 C C . ASN A 1 72 ? 10.311 5.252 -10.430 1.00 93.62 72 ASN A C 1
ATOM 582 O O . ASN A 1 72 ? 10.886 5.408 -11.503 1.00 93.62 72 ASN A O 1
ATOM 586 N N . ILE A 1 73 ? 10.502 4.157 -9.689 1.00 92.25 73 ILE A N 1
ATOM 587 C CA . ILE A 1 73 ? 11.468 3.097 -9.995 1.00 92.25 73 ILE A CA 1
ATOM 588 C C . ILE A 1 73 ? 10.723 1.842 -10.461 1.00 92.25 73 ILE A C 1
ATOM 590 O O . ILE A 1 73 ? 9.631 1.547 -9.976 1.00 92.25 73 ILE A O 1
ATOM 594 N N . ASP A 1 74 ? 11.326 1.098 -11.391 1.00 93.12 74 ASP A N 1
ATOM 595 C CA . ASP A 1 74 ? 10.887 -0.233 -11.832 1.00 93.12 74 ASP A CA 1
ATOM 596 C C . ASP A 1 74 ? 9.406 -0.306 -12.254 1.00 93.12 74 ASP A C 1
ATOM 598 O O . ASP A 1 74 ? 8.766 -1.328 -12.049 1.00 93.12 74 ASP A O 1
ATOM 602 N N . ASN A 1 75 ? 8.834 0.761 -12.828 1.00 95.62 75 ASN A N 1
ATOM 603 C CA . ASN A 1 75 ? 7.410 0.860 -13.203 1.00 95.62 75 ASN A CA 1
ATOM 604 C C . ASN A 1 75 ? 6.414 0.688 -12.034 1.00 95.62 75 ASN A C 1
ATOM 606 O O . ASN A 1 75 ? 5.234 0.417 -12.251 1.00 95.62 75 ASN A O 1
ATOM 610 N N . SER A 1 76 ? 6.866 0.895 -10.794 1.00 96.62 76 SER A N 1
ATOM 611 C CA . SER A 1 76 ? 6.040 0.839 -9.579 1.00 96.62 76 SER A CA 1
ATOM 612 C C . SER A 1 76 ? 4.830 1.785 -9.641 1.00 96.62 76 SER A C 1
ATOM 614 O O . SER A 1 76 ? 3.711 1.37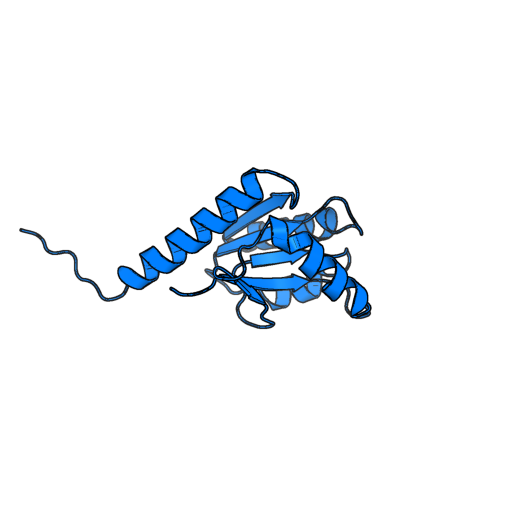6 -9.333 1.00 96.62 76 SER A O 1
ATOM 616 N N . TRP A 1 77 ? 5.025 3.030 -10.096 1.00 97.75 77 TRP A N 1
ATOM 617 C CA . TRP A 1 77 ? 3.944 4.018 -10.212 1.00 97.75 77 TRP A CA 1
ATOM 618 C C . TRP A 1 77 ? 2.836 3.608 -11.189 1.00 97.75 77 TRP A C 1
ATOM 620 O O . TRP A 1 77 ? 1.656 3.836 -10.914 1.00 97.75 77 TRP A O 1
ATOM 630 N N . ALA A 1 78 ? 3.203 2.981 -12.310 1.00 97.81 78 ALA A N 1
ATOM 631 C CA . ALA A 1 78 ? 2.243 2.498 -13.299 1.00 97.81 78 ALA A CA 1
ATOM 632 C C . ALA A 1 78 ? 1.354 1.400 -12.694 1.00 97.81 78 ALA A C 1
ATOM 634 O O . ALA A 1 78 ? 0.135 1.557 -12.660 1.00 97.81 78 ALA A O 1
ATOM 635 N N . ALA A 1 79 ? 1.968 0.380 -12.083 1.00 98.12 79 ALA A N 1
ATOM 636 C CA . ALA A 1 79 ? 1.247 -0.691 -11.392 1.00 98.12 79 ALA A CA 1
ATOM 637 C C . ALA A 1 79 ? 0.307 -0.165 -10.302 1.00 98.12 79 ALA A C 1
ATOM 639 O O . ALA A 1 79 ? -0.851 -0.573 -10.202 1.00 98.12 79 ALA A O 1
ATOM 640 N N . ALA A 1 80 ? 0.789 0.775 -9.486 1.00 98.38 80 ALA A N 1
ATOM 641 C CA . ALA A 1 80 ? -0.012 1.358 -8.419 1.00 98.38 80 ALA A CA 1
ATOM 642 C C . ALA A 1 80 ? -1.206 2.159 -8.960 1.00 98.38 80 ALA A C 1
ATOM 644 O O . ALA A 1 80 ? -2.289 2.121 -8.377 1.00 98.38 80 ALA A O 1
ATOM 645 N N . THR A 1 81 ? -1.029 2.854 -10.087 1.00 98.38 81 THR A N 1
ATOM 646 C CA . THR A 1 81 ? -2.099 3.612 -10.747 1.00 98.38 81 THR A CA 1
ATOM 647 C C . THR A 1 81 ? -3.158 2.683 -11.339 1.00 98.38 81 THR A C 1
ATOM 649 O O . THR A 1 81 ? -4.346 2.946 -11.163 1.00 98.38 81 THR A O 1
ATOM 652 N N . GLU A 1 82 ? -2.758 1.576 -11.970 1.00 98.31 82 GLU A N 1
ATOM 653 C CA . GLU A 1 82 ? -3.685 0.558 -12.483 1.00 98.31 82 GLU A CA 1
ATOM 654 C C . GLU A 1 82 ? -4.522 -0.059 -11.359 1.00 98.31 82 GLU A C 1
ATOM 656 O O . GLU A 1 82 ? -5.751 -0.107 -11.438 1.00 98.31 82 GLU A O 1
ATOM 661 N N . VAL A 1 83 ? -3.873 -0.449 -10.259 1.00 98.31 83 VAL A N 1
ATOM 662 C CA . VAL A 1 83 ? -4.571 -0.993 -9.088 1.00 98.31 83 VAL A CA 1
ATOM 663 C C . VAL A 1 83 ? -5.496 0.049 -8.465 1.00 98.31 83 VAL A C 1
ATOM 665 O O . VAL A 1 83 ? -6.629 -0.279 -8.119 1.00 98.31 83 VAL A O 1
ATOM 668 N N . LYS A 1 84 ? -5.070 1.314 -8.368 1.00 98.44 84 LYS A N 1
ATOM 669 C CA . LYS A 1 84 ? -5.930 2.399 -7.882 1.00 98.44 84 LYS A CA 1
ATOM 670 C C . LYS A 1 84 ? -7.154 2.593 -8.782 1.00 98.44 84 LYS A C 1
ATOM 672 O O . LYS A 1 84 ? -8.259 2.783 -8.277 1.00 98.44 84 LYS A O 1
ATOM 677 N N . ALA A 1 85 ? -6.974 2.565 -10.102 1.00 98.38 85 ALA A N 1
ATOM 678 C CA . ALA A 1 85 ? -8.071 2.695 -11.054 1.00 98.38 85 ALA A CA 1
ATOM 679 C C . ALA A 1 85 ? -9.080 1.550 -10.890 1.00 98.38 85 ALA A C 1
ATOM 681 O O . ALA A 1 85 ? -10.283 1.799 -10.824 1.00 98.38 85 ALA A O 1
ATOM 682 N N . TRP A 1 86 ? -8.594 0.319 -10.723 1.00 97.81 86 TRP A N 1
ATOM 683 C CA . TRP A 1 86 ? -9.442 -0.833 -10.430 1.00 97.81 86 TRP A CA 1
ATOM 684 C C . TRP A 1 86 ? -10.165 -0.696 -9.081 1.00 97.81 86 TRP A C 1
ATOM 686 O O . TRP A 1 86 ? -11.371 -0.921 -9.007 1.00 97.81 86 TRP A O 1
ATOM 696 N N . MET A 1 87 ? -9.475 -0.265 -8.019 1.00 97.94 87 MET A N 1
ATOM 697 C CA . MET A 1 87 ? -10.093 -0.018 -6.708 1.00 97.94 87 MET A CA 1
ATOM 698 C C . MET A 1 87 ? -11.205 1.029 -6.802 1.00 97.94 87 MET A C 1
ATOM 700 O O . MET A 1 87 ? -12.290 0.814 -6.271 1.00 97.94 87 MET A O 1
ATOM 704 N N . ASN A 1 88 ? -10.970 2.122 -7.533 1.00 97.44 88 ASN A N 1
ATOM 705 C CA . ASN A 1 88 ? -11.978 3.149 -7.786 1.00 97.44 88 ASN A CA 1
ATOM 706 C C . ASN A 1 88 ? -13.217 2.566 -8.493 1.00 97.44 88 ASN A C 1
ATOM 708 O O . ASN A 1 88 ? -14.337 2.865 -8.091 1.00 97.44 88 ASN A O 1
ATOM 712 N N . GLN A 1 89 ? -13.031 1.722 -9.516 1.00 97.31 89 GLN A N 1
ATOM 713 C CA . GLN A 1 89 ? -14.135 1.067 -10.235 1.00 97.31 89 GLN A CA 1
ATOM 714 C C . GLN A 1 89 ? -14.945 0.114 -9.344 1.00 97.31 89 GLN A C 1
ATOM 716 O O . GLN A 1 89 ? -16.146 -0.040 -9.547 1.00 97.31 89 GLN A O 1
ATOM 721 N N . ASN A 1 90 ? -14.303 -0.494 -8.344 1.00 96.31 90 ASN A N 1
ATOM 722 C CA . ASN A 1 90 ? -14.925 -1.436 -7.413 1.00 96.31 90 ASN A CA 1
ATOM 723 C C . ASN A 1 90 ? -15.351 -0.779 -6.085 1.00 96.31 90 ASN A C 1
ATOM 725 O O . ASN A 1 90 ? -15.668 -1.479 -5.129 1.00 96.31 90 ASN A O 1
ATOM 729 N N . ASN A 1 91 ? -15.375 0.560 -6.012 1.00 95.81 91 ASN A N 1
ATOM 730 C CA . ASN A 1 91 ? -15.738 1.332 -4.813 1.00 95.81 91 ASN A CA 1
ATOM 731 C C . ASN A 1 91 ? -14.893 1.000 -3.566 1.00 95.81 91 ASN A C 1
ATOM 733 O O . ASN A 1 91 ? -15.377 1.050 -2.435 1.00 95.81 91 ASN A O 1
ATOM 737 N N . ILE A 1 92 ? -13.615 0.679 -3.762 1.00 96.94 92 ILE A N 1
ATOM 738 C CA . ILE A 1 92 ? -12.667 0.377 -2.689 1.00 96.94 92 ILE A CA 1
ATOM 739 C C . ILE A 1 92 ? -11.868 1.636 -2.362 1.00 96.94 92 ILE A C 1
ATOM 741 O O . ILE A 1 92 ? -11.187 2.212 -3.218 1.00 96.94 92 ILE A O 1
ATOM 745 N N . ALA A 1 93 ? -11.943 2.067 -1.103 1.00 96.56 93 ALA A N 1
ATOM 746 C CA . ALA A 1 93 ? -11.304 3.295 -0.661 1.00 96.56 93 ALA A CA 1
ATOM 747 C C . ALA A 1 93 ? -9.777 3.145 -0.673 1.00 96.56 93 ALA A C 1
ATOM 749 O O . ALA A 1 93 ? -9.208 2.246 -0.049 1.00 96.56 93 ALA A O 1
ATOM 750 N N . SER A 1 94 ? -9.099 4.042 -1.386 1.00 97.94 94 SER A N 1
ATOM 751 C CA . SER A 1 94 ? -7.643 4.017 -1.473 1.00 97.94 94 SER A CA 1
ATOM 752 C C . SER A 1 94 ? -7.028 5.392 -1.696 1.00 97.94 94 SER A C 1
ATOM 754 O O . SER A 1 94 ? -7.614 6.272 -2.333 1.00 97.94 94 SER A O 1
ATOM 756 N N . MET A 1 95 ? -5.806 5.557 -1.196 1.00 98.06 95 MET A N 1
ATOM 757 C CA . MET A 1 95 ? -4.957 6.720 -1.454 1.00 98.06 95 MET A CA 1
ATOM 758 C C . MET A 1 95 ? -3.653 6.265 -2.095 1.00 98.06 95 MET A C 1
ATOM 760 O O . MET A 1 95 ? -3.067 5.293 -1.638 1.00 98.06 95 MET A O 1
ATOM 764 N N . LEU A 1 96 ? -3.190 6.969 -3.129 1.00 98.44 96 LEU A N 1
ATOM 765 C CA . LEU A 1 96 ? -1.899 6.721 -3.773 1.00 98.44 96 LEU A CA 1
ATOM 766 C C . LEU A 1 96 ? -0.947 7.870 -3.459 1.00 98.44 96 LEU A C 1
ATOM 768 O O . LEU A 1 96 ? -1.308 9.029 -3.657 1.00 98.44 96 LEU A O 1
ATOM 772 N N . VAL A 1 97 ? 0.253 7.545 -2.985 1.00 97.88 97 VAL A N 1
ATOM 773 C CA . VAL A 1 97 ? 1.274 8.530 -2.620 1.00 97.88 97 VAL A CA 1
ATOM 774 C C . VAL A 1 97 ? 2.663 8.104 -3.096 1.00 97.88 97 VAL A C 1
ATOM 776 O O . VAL A 1 97 ? 2.995 6.915 -3.130 1.00 97.88 97 VAL A O 1
ATOM 779 N N . ASP A 1 98 ? 3.485 9.091 -3.459 1.00 96.31 98 ASP A N 1
ATOM 780 C CA . ASP A 1 98 ? 4.892 8.875 -3.796 1.00 96.31 98 ASP A CA 1
ATOM 781 C C . ASP A 1 98 ? 5.718 8.591 -2.544 1.00 96.31 98 ASP A C 1
ATOM 783 O O . ASP A 1 98 ? 5.690 9.353 -1.578 1.00 96.31 98 ASP A O 1
ATOM 787 N N . GLN A 1 99 ? 6.488 7.505 -2.590 1.00 95.00 99 GLN A N 1
ATOM 788 C CA . GLN A 1 99 ? 7.315 6.997 -1.499 1.00 95.00 99 GLN A CA 1
ATOM 789 C C . GLN A 1 99 ? 8.320 8.033 -0.976 1.00 95.00 99 GLN A C 1
ATOM 791 O O . GLN A 1 99 ? 8.693 7.976 0.195 1.00 95.00 99 GLN A O 1
ATOM 796 N N . ASN A 1 100 ? 8.797 8.940 -1.830 1.00 91.12 100 ASN A N 1
ATOM 797 C CA . ASN A 1 100 ? 9.806 9.933 -1.471 1.00 91.12 100 ASN A CA 1
ATOM 798 C C . ASN A 1 100 ? 9.189 11.273 -1.043 1.00 91.12 100 ASN A C 1
ATOM 800 O O . ASN A 1 100 ? 9.921 12.167 -0.618 1.00 91.12 100 ASN A O 1
ATOM 804 N N . SER A 1 101 ?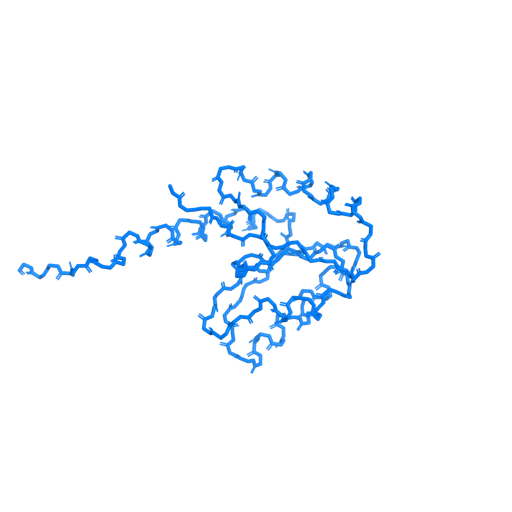 7.866 11.426 -1.135 1.00 93.44 101 SER A N 1
ATOM 805 C CA . SER A 1 101 ? 7.176 12.633 -0.686 1.00 93.44 101 SER A CA 1
ATOM 806 C C . SER A 1 101 ? 7.091 12.710 0.844 1.00 93.44 101 SER A C 1
ATOM 808 O O . SER A 1 101 ? 6.888 11.704 1.525 1.00 93.44 101 SER A O 1
ATOM 810 N N . GLY A 1 102 ? 7.171 13.926 1.399 1.00 92.06 102 GLY A N 1
ATOM 811 C CA . GLY A 1 102 ? 6.912 14.158 2.830 1.00 92.06 102 GLY A CA 1
ATOM 812 C C . GLY A 1 102 ? 5.495 13.734 3.242 1.00 92.06 102 GLY A C 1
ATOM 813 O O . GLY A 1 102 ? 5.298 13.190 4.326 1.00 92.06 102 GLY A O 1
ATOM 814 N N . MET A 1 103 ? 4.536 13.865 2.319 1.00 93.88 103 MET A N 1
ATOM 815 C CA . MET A 1 103 ? 3.150 13.428 2.497 1.00 93.88 103 MET A CA 1
ATOM 816 C C . MET A 1 103 ? 3.035 11.929 2.803 1.00 93.88 103 MET A C 1
ATOM 818 O O . MET A 1 103 ? 2.166 11.530 3.573 1.00 93.88 103 MET A O 1
ATOM 822 N N . ALA A 1 104 ? 3.911 11.083 2.250 1.00 94.19 104 ALA A N 1
ATOM 823 C CA . ALA A 1 104 ? 3.876 9.651 2.539 1.00 94.19 104 ALA A CA 1
ATOM 824 C C . ALA A 1 104 ? 4.145 9.358 4.021 1.00 94.19 104 ALA A C 1
ATOM 826 O O . ALA A 1 104 ? 3.481 8.504 4.605 1.00 94.19 104 ALA A O 1
ATOM 827 N N . ILE A 1 105 ? 5.077 10.088 4.640 1.00 93.56 105 ILE A N 1
ATOM 828 C CA . ILE A 1 105 ? 5.409 9.938 6.064 1.00 93.56 105 ILE A CA 1
ATOM 829 C C . ILE A 1 105 ? 4.202 10.329 6.924 1.00 93.56 105 ILE A C 1
ATOM 831 O O . ILE A 1 105 ? 3.821 9.590 7.832 1.00 93.56 105 ILE A O 1
ATOM 835 N N . GLU A 1 106 ? 3.570 11.458 6.603 1.00 94.50 106 GLU A N 1
ATOM 836 C CA . GLU A 1 106 ? 2.385 11.948 7.312 1.00 94.50 106 GLU A CA 1
ATOM 837 C C . GLU A 1 106 ? 1.201 10.988 7.183 1.00 94.50 106 GLU A C 1
ATOM 839 O O . GLU A 1 106 ? 0.564 10.657 8.180 1.00 94.50 106 GLU A O 1
ATOM 844 N N . LEU A 1 107 ? 0.922 10.481 5.978 1.00 95.62 107 LEU A N 1
ATOM 845 C CA . LEU A 1 107 ? -0.179 9.543 5.750 1.00 95.62 107 LEU A CA 1
ATOM 846 C C . LEU A 1 107 ? 0.020 8.221 6.489 1.00 95.62 107 LEU A C 1
ATOM 848 O O . LEU A 1 107 ? -0.941 7.682 7.036 1.00 95.62 107 LEU A O 1
ATOM 852 N N . VAL A 1 108 ?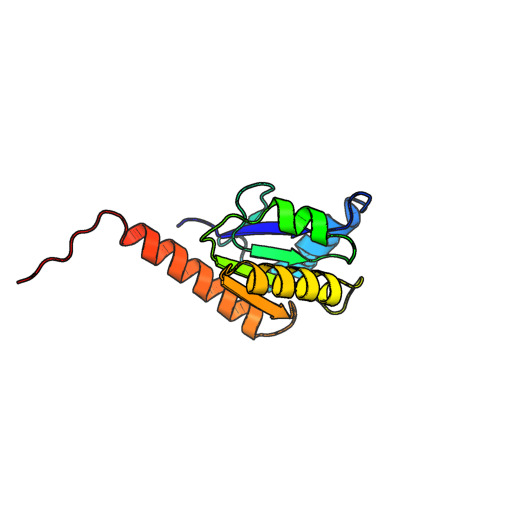 1.250 7.708 6.545 1.00 95.12 108 VAL A N 1
ATOM 853 C CA . VAL A 1 108 ? 1.575 6.509 7.328 1.00 95.12 108 VAL A CA 1
ATOM 854 C C . VAL A 1 108 ? 1.326 6.751 8.819 1.00 95.12 108 VAL A C 1
ATOM 856 O O . VAL A 1 108 ? 0.698 5.920 9.476 1.00 95.12 108 VAL A O 1
ATOM 859 N N . ASP A 1 109 ? 1.774 7.885 9.359 1.00 94.69 109 ASP A N 1
ATOM 860 C CA . ASP A 1 109 ? 1.556 8.233 10.766 1.00 94.69 109 ASP A CA 1
ATOM 861 C C . ASP A 1 109 ? 0.064 8.437 11.084 1.00 94.69 109 ASP A C 1
ATOM 863 O O . ASP A 1 109 ? -0.454 7.890 12.063 1.00 94.69 109 ASP A O 1
ATOM 867 N N . HIS A 1 110 ? -0.663 9.148 10.221 1.00 95.12 110 HIS A N 1
ATOM 868 C CA . HIS A 1 110 ? -2.106 9.336 10.344 1.00 95.12 110 HIS A CA 1
ATOM 869 C C . HIS A 1 110 ? -2.857 8.009 10.289 1.00 95.12 110 HIS A C 1
ATOM 871 O O . HIS A 1 110 ? -3.693 7.755 11.156 1.00 95.12 110 HIS A O 1
ATOM 877 N N . LEU A 1 111 ? -2.533 7.130 9.338 1.00 95.62 111 LEU A N 1
ATOM 878 C CA . LEU A 1 111 ? -3.162 5.817 9.235 1.00 95.62 111 LEU A CA 1
ATOM 879 C C . LEU A 1 111 ? -2.903 4.980 10.494 1.00 95.62 111 LEU A C 1
ATOM 881 O O . LEU A 1 111 ? -3.831 4.381 11.039 1.00 95.62 111 LEU A O 1
ATOM 885 N N . HIS A 1 112 ? -1.673 4.994 11.018 1.00 95.38 112 HIS A N 1
ATOM 886 C CA . HIS A 1 112 ? -1.325 4.308 12.264 1.00 95.38 112 HIS A CA 1
ATOM 887 C C . HIS A 1 112 ? -2.127 4.847 13.462 1.00 95.38 112 HIS A C 1
ATOM 889 O O . HIS A 1 112 ? -2.660 4.067 14.262 1.00 95.38 112 HIS A O 1
ATOM 895 N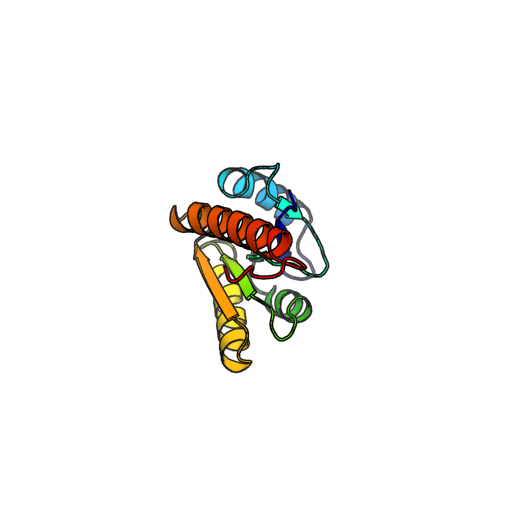 N . LYS A 1 113 ? -2.264 6.173 13.582 1.00 94.56 113 LYS A N 1
ATOM 896 C CA . LYS A 1 113 ? -3.064 6.825 14.631 1.00 94.56 113 LYS A CA 1
ATOM 897 C C . LYS A 1 113 ? -4.550 6.496 14.505 1.00 94.56 113 LYS A C 1
ATOM 899 O O . LYS A 1 113 ? -5.164 6.125 15.504 1.00 94.56 113 LYS A O 1
ATOM 904 N N . VAL A 1 114 ? -5.114 6.584 13.300 1.00 93.94 114 VAL A N 1
ATOM 905 C CA . VAL A 1 114 ? -6.524 6.277 13.020 1.00 93.94 114 VAL A CA 1
ATOM 906 C C . VAL A 1 114 ? -6.828 4.819 13.343 1.00 93.94 114 VAL A C 1
ATOM 908 O O . VAL A 1 114 ? -7.764 4.562 14.096 1.00 93.94 114 VAL A O 1
ATOM 911 N N . LYS A 1 115 ? -6.001 3.869 12.886 1.00 92.88 115 LYS A N 1
ATOM 912 C CA . LYS A 1 115 ? -6.151 2.441 13.204 1.00 92.88 115 LYS A CA 1
ATOM 913 C C . LYS A 1 115 ? -6.233 2.206 14.711 1.00 92.88 115 LYS A C 1
ATOM 915 O O . LYS A 1 115 ? -7.176 1.593 15.216 1.00 92.88 115 LYS A O 1
ATOM 920 N N . ASN A 1 116 ? -5.250 2.721 15.447 1.00 93.62 116 ASN A N 1
ATOM 921 C CA . ASN A 1 116 ? -5.196 2.552 16.895 1.00 93.62 116 ASN A CA 1
ATOM 922 C C . ASN A 1 116 ? -6.344 3.289 17.607 1.00 93.62 116 ASN A C 1
ATOM 924 O O . ASN A 1 116 ? -6.869 2.788 18.603 1.00 93.62 116 ASN A O 1
ATOM 928 N N . GLY A 1 117 ? -6.766 4.447 17.094 1.00 93.50 117 GLY A N 1
ATOM 929 C CA . GLY A 1 117 ? -7.923 5.197 17.576 1.00 93.50 117 GLY A CA 1
ATOM 930 C C . GLY A 1 117 ? -9.226 4.416 17.419 1.00 93.50 117 GLY A C 1
ATOM 931 O O . GLY A 1 117 ? -9.920 4.185 18.407 1.00 93.50 117 GLY A O 1
ATOM 932 N N . ILE A 1 118 ? -9.516 3.922 16.213 1.00 91.56 118 ILE A N 1
ATOM 933 C CA . ILE A 1 118 ? -10.693 3.093 15.916 1.00 91.56 118 ILE A CA 1
ATOM 934 C C . ILE A 1 118 ? -10.708 1.852 16.806 1.00 91.56 118 ILE A C 1
ATOM 936 O O . ILE A 1 118 ? -11.732 1.544 17.413 1.00 91.56 118 ILE A O 1
ATOM 940 N N . LYS A 1 119 ? -9.568 1.169 16.966 1.00 90.44 119 LYS A N 1
ATOM 941 C CA . LYS A 1 119 ? -9.471 0.008 17.859 1.00 90.44 119 LYS A CA 1
ATOM 942 C C . LYS A 1 119 ? -9.831 0.355 19.306 1.00 90.44 119 LYS A C 1
ATOM 944 O O . LYS A 1 119 ? -10.513 -0.426 19.961 1.00 90.44 119 LYS A O 1
ATOM 949 N N . ARG A 1 120 ? -9.383 1.508 19.812 1.00 90.94 120 ARG A N 1
ATOM 950 C CA . ARG A 1 120 ? -9.711 1.969 21.173 1.00 90.94 120 ARG A CA 1
ATOM 951 C C . ARG A 1 120 ? -11.187 2.322 21.338 1.00 90.94 120 ARG A C 1
ATOM 953 O O . ARG A 1 120 ? -11.713 2.153 22.437 1.00 90.94 120 ARG A O 1
ATOM 960 N N . LEU A 1 121 ? -11.824 2.826 20.282 1.00 90.62 121 LEU A N 1
ATOM 961 C CA . LEU A 1 121 ? -13.252 3.147 20.261 1.00 90.62 121 LEU A CA 1
ATOM 962 C C . LEU A 1 121 ? -14.123 1.896 20.109 1.00 90.62 121 LEU A C 1
ATOM 964 O O . LEU A 1 121 ? -15.235 1.858 20.632 1.00 90.62 121 LEU A O 1
ATOM 968 N N . LYS A 1 122 ? -13.629 0.857 19.429 1.00 88.12 122 LYS A N 1
ATOM 969 C CA . LYS A 1 122 ? -14.358 -0.397 19.225 1.00 88.12 122 LYS A CA 1
ATOM 970 C C . LYS A 1 122 ? -14.764 -1.005 20.573 1.00 88.12 122 LYS A C 1
ATOM 972 O O . LYS A 1 122 ? -13.925 -1.296 21.421 1.00 88.12 122 LYS A O 1
ATOM 977 N N . GLY A 1 123 ? -16.070 -1.189 20.767 1.00 85.69 123 GLY A N 1
ATOM 978 C CA . GLY A 1 123 ? -16.648 -1.718 22.009 1.00 85.69 123 GLY A CA 1
ATOM 979 C C . GLY A 1 123 ? -16.860 -0.683 23.122 1.00 85.69 123 GLY A C 1
ATOM 980 O O . GLY A 1 123 ? -17.341 -1.043 24.194 1.00 85.69 123 GLY A O 1
ATOM 981 N N . LYS A 1 124 ? -16.541 0.597 22.897 1.00 88.25 124 LYS A N 1
ATOM 982 C CA . LYS A 1 124 ? -16.924 1.691 23.800 1.00 88.25 124 LYS A CA 1
ATOM 983 C C . LYS A 1 124 ? -18.323 2.192 23.440 1.00 88.25 124 LYS A C 1
ATOM 985 O O . LYS A 1 124 ? -18.682 2.260 22.269 1.00 88.25 124 LYS A O 1
ATOM 990 N N . ARG A 1 125 ? -19.118 2.537 24.456 1.00 84.81 125 ARG A N 1
ATOM 991 C CA . ARG A 1 125 ? -20.446 3.143 24.290 1.00 84.81 125 ARG A CA 1
ATOM 992 C C . ARG A 1 125 ? -20.330 4.641 24.514 1.00 84.81 125 ARG A C 1
ATOM 994 O O . ARG A 1 125 ? -19.634 5.070 25.432 1.00 84.81 125 ARG A O 1
ATOM 1001 N N . PHE A 1 126 ? -21.007 5.416 23.678 1.00 83.12 126 PHE A N 1
ATOM 1002 C CA . PHE A 1 126 ? -21.135 6.848 23.890 1.00 83.12 126 PHE A CA 1
ATOM 1003 C C . PHE A 1 126 ? -22.019 7.075 25.122 1.00 83.12 126 PHE A C 1
ATOM 1005 O O . PHE A 1 126 ? -23.158 6.609 25.157 1.00 83.12 126 PHE A O 1
ATOM 1012 N N . GLY A 1 127 ? -21.467 7.709 26.155 1.00 81.62 127 GLY A N 1
ATOM 1013 C CA . GLY A 1 127 ? -22.238 8.146 27.311 1.00 81.62 127 GLY A CA 1
ATOM 1014 C C . GLY A 1 127 ? -22.898 9.472 26.973 1.00 81.62 127 GLY A C 1
ATOM 1015 O O . GLY A 1 127 ? -22.198 10.461 26.780 1.00 81.62 127 GLY A O 1
ATOM 1016 N N . LEU A 1 128 ? -24.222 9.477 26.866 1.00 70.44 128 LEU A N 1
ATOM 1017 C CA . LEU A 1 128 ? -25.001 10.709 26.924 1.00 70.44 128 LEU A CA 1
ATOM 1018 C C . LEU A 1 128 ? -25.154 11.051 28.409 1.00 70.44 128 LEU A C 1
ATOM 1020 O O . LEU A 1 128 ? -25.629 10.205 29.169 1.00 70.44 128 LEU A O 1
ATOM 1024 N N . VAL A 1 129 ? -24.670 12.228 28.810 1.00 58.97 129 VAL A N 1
ATOM 1025 C CA . VAL A 1 129 ? -24.997 12.839 30.108 1.00 58.97 129 VAL A CA 1
ATOM 1026 C C . VAL A 1 129 ? -26.323 13.564 29.962 1.00 58.97 129 VAL A C 1
ATOM 1028 O O . VAL A 1 129 ? -26.477 14.250 28.926 1.00 58.97 129 VAL A O 1
#

Solvent-accessible surface area (backbone atoms only — not comparable to full-atom values): 7206 Å² total; per-residue (Å²): 131,73,53,41,32,30,23,82,32,48,28,94,85,60,57,68,66,59,58,55,54,44,56,61,66,41,52,82,57,45,58,78,83,51,48,42,82,41,92,65,78,44,42,29,43,35,32,60,20,34,76,15,40,72,64,52,59,75,47,62,58,90,88,42,63,38,44,35,34,18,36,99,46,65,49,2,44,58,27,47,49,53,47,47,52,52,30,57,77,69,73,34,49,68,46,81,39,49,60,88,42,73,63,39,40,51,52,52,52,50,50,41,50,49,54,46,48,52,58,68,48,59,92,60,77,87,81,83,131

Mean predicted aligned error: 3.82 Å

Radius of gyration: 15.33 Å; Cα contacts (8 Å, |Δi|>4): 199; chains: 1; bounding box: 42×28×43 Å

Nearest PDB structures (foldseek):
  6djl-assembly1_A  TM=4.777E-01  e=1.258E-01  Homo sapiens
  4p1z-assembly2_B  TM=4.235E-01  e=1.104E-01  Mus musculus
  2eqb-assembly1_A  TM=4.535E-01  e=2.422E-01  Saccharomyces cerevisiae
  8fz9-assembly2_B  TM=4.307E-01  e=1.514E+00  Bacillus cereus
  1lw7-assembly1_A  TM=4.049E-01  e=4.041E+00  Haemophilus influenzae

pLDDT: mean 93.19, std 5.63, range [58.97, 98.56]

Foldseek 3Di:
DDAAEEEEFDAPPDDVVLVVVVVVLCCVQDPPVRHDYDQEQGQEYEQSAPNRLVSVVVRDDPPHEHEYEAEPPRCSVVSSVVNVVVCVVVVHHYDYDYSPDPVSSVVSVVVSVVVVVVVVCVPDDDDDD

Sequence (129 aa):
MEKLRVKLLAFPAADIKVFTKAKRRLQKLFRQDMVEFVDKDPEVLVFLTGGSERIALQSVQEFGFYLLIASNIDNSWAAATEVKAWMNQNNIASMLVDQNSGMAIELVDHLHKVKNGIKRLKGKRFGLV

Secondary structure (DSSP, 8-state):
-PPEEEEEE--TT--HHHHHHHHHHGGGT--TTTEEE-SSS-SEEEE-SSS-HHHHHTT--TT-EEEEEE-SSTTHHHHHHHHHHHHHHTT-EEEEEETTSHHHHHHHHHHHHHHHHHHHHTTPPP---